Protein AF-A0A2E3DFQ7-F1 (afdb_monomer_lite)

Secondary structure (DSSP, 8-state):
--THHHHHHHHHHHTTTSTT--HHHHHHHHHHHHHHS---HHHHHHTTTSHHHHHHHHHHHHHEETTTTEE-TT---S--

Foldseek 3Di:
DDPLVLLLLLLVLCAVVAPPAHSVNLSVLVVLCCVVPNFPSVVLSVQSVHPQVVCQSNQSVVAQDPVVSDGPPPDDRPGD

Structure (mmCIF, N/CA/C/O backbone):
data_AF-A0A2E3DFQ7-F1
#
_entry.id   AF-A0A2E3DFQ7-F1
#
loop_
_atom_site.group_PDB
_atom_site.id
_atom_site.type_symbol
_atom_site.label_atom_id
_atom_site.label_alt_id
_atom_site.label_comp_id
_atom_site.label_asym_id
_atom_site.label_entity_id
_atom_site.label_seq_id
_atom_site.pdbx_PDB_ins_code
_atom_site.Cartn_x
_atom_site.Cartn_y
_atom_site.Cartn_z
_atom_site.occupancy
_atom_site.B_iso_or_equiv
_atom_site.auth_seq_id
_atom_site.auth_comp_id
_atom_site.auth_asym_id
_atom_site.auth_atom_id
_atom_site.pdbx_PDB_model_num
ATOM 1 N N . MET A 1 1 ? -10.758 8.378 8.779 1.00 45.09 1 MET A N 1
ATOM 2 C CA . MET A 1 1 ? -11.019 9.518 7.869 1.00 45.09 1 MET A CA 1
ATOM 3 C C . MET A 1 1 ? -9.731 9.840 7.123 1.00 45.09 1 MET A C 1
ATOM 5 O O . MET A 1 1 ? -8.812 10.374 7.724 1.00 45.09 1 MET A O 1
ATOM 9 N N . ASN A 1 2 ? -9.672 9.403 5.860 1.00 55.78 2 ASN A N 1
ATOM 10 C CA . ASN A 1 2 ? -8.662 9.619 4.816 1.00 55.78 2 ASN A CA 1
ATOM 11 C C . ASN A 1 2 ? -7.213 9.895 5.248 1.00 55.78 2 ASN A C 1
ATOM 13 O O . ASN A 1 2 ? -6.685 10.988 5.043 1.00 55.78 2 ASN A O 1
ATOM 17 N N . ASN A 1 3 ? -6.519 8.822 5.644 1.00 80.12 3 ASN A N 1
ATOM 18 C CA . ASN A 1 3 ? -5.060 8.735 5.518 1.00 80.12 3 ASN A CA 1
ATOM 19 C C . ASN A 1 3 ? -4.600 8.612 4.052 1.00 80.12 3 ASN A C 1
ATOM 21 O O . ASN A 1 3 ? -3.419 8.389 3.804 1.00 80.12 3 ASN A O 1
ATOM 25 N N . LEU A 1 4 ? -5.494 8.832 3.076 1.00 90.31 4 LEU A N 1
ATOM 26 C CA . LEU A 1 4 ? -5.199 8.832 1.644 1.00 90.31 4 LEU A CA 1
ATOM 27 C C . LEU A 1 4 ? -3.940 9.650 1.321 1.00 90.31 4 LEU A C 1
ATOM 29 O O .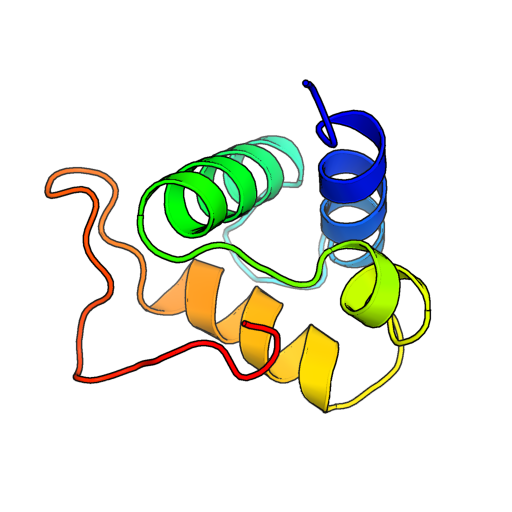 LEU A 1 4 ? -3.098 9.211 0.554 1.00 90.31 4 LEU A O 1
ATOM 33 N N . LYS A 1 5 ? -3.750 10.813 1.963 1.00 94.81 5 LYS A N 1
ATOM 34 C CA . LYS A 1 5 ? -2.536 11.629 1.781 1.00 94.81 5 LYS A CA 1
ATOM 35 C C . LYS A 1 5 ? -1.261 10.892 2.209 1.00 94.81 5 LYS A C 1
ATOM 37 O O . LYS A 1 5 ? -0.240 11.021 1.542 1.00 94.81 5 LYS A O 1
ATOM 42 N N . THR A 1 6 ? -1.304 10.158 3.316 1.00 96.50 6 THR A N 1
ATOM 43 C CA . THR A 1 6 ? -0.184 9.342 3.806 1.00 96.50 6 THR A CA 1
ATOM 44 C C . THR A 1 6 ? 0.066 8.160 2.879 1.00 96.50 6 THR A C 1
ATOM 46 O O . THR A 1 6 ? 1.204 7.936 2.482 1.00 96.50 6 THR A O 1
ATOM 49 N N . ILE A 1 7 ? -0.996 7.478 2.449 1.00 97.69 7 ILE A N 1
ATOM 50 C CA . ILE A 1 7 ? -0.923 6.366 1.495 1.00 97.69 7 ILE A CA 1
ATOM 51 C C . ILE A 1 7 ? -0.289 6.820 0.180 1.00 97.69 7 ILE A C 1
ATOM 53 O O . ILE A 1 7 ? 0.647 6.188 -0.297 1.00 97.69 7 ILE A O 1
ATOM 57 N N . PHE A 1 8 ? -0.725 7.956 -0.371 1.00 97.56 8 PHE A N 1
ATOM 58 C CA . PHE A 1 8 ? -0.143 8.508 -1.593 1.00 97.56 8 PHE A CA 1
ATOM 59 C C . PHE A 1 8 ? 1.337 8.855 -1.433 1.00 97.56 8 PHE A C 1
ATOM 61 O O . PHE A 1 8 ? 2.096 8.615 -2.363 1.00 97.56 8 PHE A O 1
ATOM 68 N N . LYS A 1 9 ? 1.767 9.370 -0.273 1.00 97.69 9 LYS A N 1
ATOM 69 C CA . LYS A 1 9 ? 3.193 9.623 -0.001 1.00 97.69 9 LYS A CA 1
ATOM 70 C C . LYS A 1 9 ? 4.010 8.334 0.057 1.00 97.69 9 LYS A C 1
ATOM 72 O O . LYS A 1 9 ? 5.113 8.300 -0.480 1.00 97.69 9 LYS A O 1
ATOM 77 N N . ILE A 1 10 ? 3.475 7.290 0.694 1.00 97.75 10 ILE A N 1
ATOM 78 C CA . ILE A 1 10 ? 4.113 5.970 0.722 1.00 97.75 10 ILE A CA 1
ATOM 79 C C . ILE A 1 10 ? 4.209 5.439 -0.709 1.00 97.75 10 ILE A C 1
ATOM 81 O O . ILE A 1 10 ? 5.304 5.162 -1.181 1.00 97.75 10 ILE A O 1
ATOM 85 N N . ALA A 1 11 ? 3.098 5.382 -1.443 1.00 97.88 11 ALA A N 1
ATOM 86 C CA . ALA A 1 11 ? 3.084 4.880 -2.811 1.00 97.88 11 ALA A CA 1
ATOM 87 C C . ALA A 1 11 ? 4.003 5.682 -3.751 1.00 97.88 11 ALA A C 1
ATOM 89 O O . ALA A 1 11 ? 4.704 5.094 -4.566 1.00 97.88 11 ALA A O 1
ATOM 90 N N . GLU A 1 12 ? 4.051 7.011 -3.613 1.00 97.69 12 GLU A N 1
ATOM 91 C CA . GLU A 1 12 ? 4.954 7.887 -4.371 1.00 97.69 12 GLU A CA 1
ATOM 92 C C . GLU A 1 12 ? 6.427 7.569 -4.109 1.00 97.69 12 GLU A C 1
ATOM 94 O O . GLU A 1 12 ? 7.222 7.550 -5.045 1.00 97.69 12 GLU A O 1
ATOM 99 N N . HIS A 1 13 ? 6.795 7.249 -2.867 1.00 97.75 13 HIS A N 1
ATOM 100 C CA . HIS A 1 13 ? 8.159 6.843 -2.541 1.00 97.75 13 HIS A CA 1
ATOM 101 C C . HIS A 1 13 ? 8.580 5.542 -3.253 1.00 97.75 13 HIS A C 1
ATOM 103 O O . HIS A 1 13 ? 9.767 5.359 -3.539 1.00 97.75 13 HIS A O 1
ATOM 109 N N . PHE A 1 14 ? 7.634 4.640 -3.539 1.00 97.31 14 PHE A N 1
ATOM 110 C CA . PHE A 1 14 ? 7.880 3.358 -4.212 1.00 97.31 14 PHE A CA 1
ATOM 111 C C . PHE A 1 14 ? 7.566 3.369 -5.716 1.00 97.31 14 PHE A C 1
ATOM 113 O O . PHE A 1 14 ? 7.749 2.346 -6.382 1.00 97.31 14 PHE A O 1
ATOM 120 N N . ASP A 1 15 ? 7.153 4.510 -6.270 1.00 95.88 15 ASP A N 1
ATOM 121 C CA . ASP A 1 15 ? 6.845 4.635 -7.693 1.00 95.88 15 ASP A CA 1
ATOM 122 C C . ASP A 1 15 ? 8.081 4.319 -8.550 1.00 95.88 15 ASP A C 1
ATOM 124 O O . ASP A 1 15 ? 9.194 4.780 -8.286 1.00 95.88 15 ASP A O 1
ATOM 128 N N . GLY A 1 16 ? 7.905 3.449 -9.543 1.00 92.56 16 GLY A N 1
ATOM 129 C CA . GLY A 1 16 ? 8.995 2.930 -10.373 1.00 92.56 16 GLY A CA 1
ATOM 130 C C . GLY A 1 16 ? 9.969 1.962 -9.677 1.00 92.56 16 GLY A C 1
ATOM 131 O O . GLY A 1 16 ? 10.846 1.421 -10.351 1.00 92.56 16 GLY A O 1
ATOM 132 N N . LYS A 1 17 ? 9.826 1.690 -8.369 1.00 94.94 17 LYS A N 1
ATOM 133 C CA . LYS A 1 17 ? 10.647 0.703 -7.631 1.00 94.94 17 LYS A CA 1
ATOM 134 C C . LYS A 1 17 ? 10.055 -0.711 -7.647 1.00 94.94 17 LYS A C 1
ATOM 136 O O . LYS A 1 17 ? 10.755 -1.674 -7.323 1.00 94.94 17 LYS A O 1
ATOM 141 N N . ILE A 1 18 ? 8.780 -0.843 -8.015 1.00 94.19 18 ILE A N 1
ATOM 142 C CA . ILE A 1 18 ? 8.056 -2.114 -8.110 1.00 94.19 18 ILE A CA 1
ATOM 143 C C . ILE A 1 18 ? 7.675 -2.349 -9.570 1.00 94.19 18 ILE A C 1
ATOM 145 O O . ILE A 1 18 ? 6.903 -1.594 -10.158 1.00 94.19 18 ILE A O 1
ATOM 149 N N . ALA A 1 19 ? 8.224 -3.403 -10.173 1.00 90.12 19 ALA A N 1
ATOM 150 C CA . ALA A 1 19 ? 7.945 -3.723 -11.567 1.00 90.12 19 ALA A CA 1
ATOM 151 C C . ALA A 1 19 ? 6.448 -4.015 -11.773 1.00 90.12 19 ALA A C 1
ATOM 153 O O . ALA A 1 19 ? 5.879 -4.872 -11.102 1.00 90.12 19 ALA A O 1
ATOM 154 N N . GLY A 1 20 ? 5.821 -3.313 -12.721 1.00 87.50 20 GLY A N 1
ATOM 155 C CA . GLY A 1 20 ? 4.415 -3.526 -13.079 1.00 87.50 20 GLY A CA 1
ATOM 156 C C . GLY A 1 20 ? 3.389 -2.957 -12.092 1.00 87.50 20 GLY A C 1
ATOM 157 O O . GLY A 1 20 ? 2.203 -3.220 -12.270 1.00 87.50 20 GLY A O 1
ATOM 158 N N . CYS A 1 21 ? 3.810 -2.177 -11.092 1.00 92.69 21 CYS A N 1
ATOM 159 C CA . CYS A 1 21 ? 2.905 -1.503 -10.164 1.00 92.69 21 CYS A CA 1
ATOM 160 C C . CYS A 1 21 ? 3.154 0.009 -10.197 1.00 92.69 21 CYS A C 1
ATOM 162 O O . CYS A 1 21 ? 4.206 0.480 -9.767 1.00 92.69 21 CYS A O 1
ATOM 164 N N . ASP A 1 22 ? 2.202 0.763 -10.750 1.00 95.44 22 ASP A N 1
ATOM 165 C CA . ASP A 1 22 ? 2.248 2.225 -10.743 1.00 95.44 22 ASP A CA 1
ATOM 166 C C . ASP A 1 22 ? 1.802 2.799 -9.387 1.00 95.44 22 ASP A C 1
ATOM 168 O O . ASP A 1 22 ? 1.114 2.138 -8.602 1.00 95.44 22 ASP A O 1
ATOM 172 N N . ARG A 1 23 ? 2.156 4.062 -9.124 1.00 96.62 23 ARG A N 1
ATOM 173 C CA . ARG A 1 23 ? 1.789 4.772 -7.889 1.00 96.62 23 ARG A CA 1
ATOM 174 C C . ARG A 1 23 ? 0.303 4.699 -7.528 1.00 96.62 23 ARG A C 1
ATOM 176 O O . ARG A 1 23 ? -0.017 4.552 -6.352 1.00 96.62 23 ARG A O 1
ATOM 183 N N . LEU A 1 24 ? -0.605 4.882 -8.490 1.00 96.56 24 LEU A N 1
ATOM 184 C CA . LEU A 1 24 ? -2.042 4.931 -8.204 1.00 96.56 24 LEU A CA 1
ATOM 185 C C . LEU A 1 24 ? -2.559 3.539 -7.841 1.00 96.56 24 LEU A C 1
ATOM 187 O O . LEU A 1 24 ? -3.250 3.389 -6.837 1.00 96.56 24 LEU A O 1
ATOM 191 N N . SER A 1 25 ? -2.171 2.538 -8.627 1.00 96.19 25 SER A N 1
ATOM 192 C CA . SER A 1 25 ? -2.431 1.125 -8.365 1.00 96.19 25 SER A CA 1
ATOM 193 C C . SER A 1 25 ? -1.961 0.726 -6.964 1.00 96.19 25 S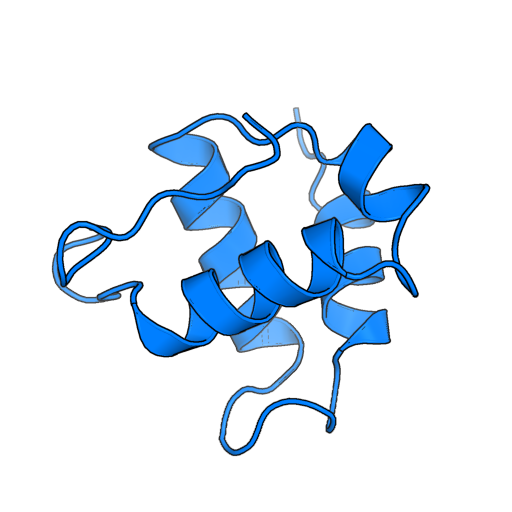ER A C 1
ATOM 195 O O . SER A 1 25 ? -2.736 0.168 -6.191 1.00 96.19 25 SER A O 1
ATOM 197 N N . LEU A 1 26 ? -0.727 1.087 -6.601 1.00 97.50 26 LEU A N 1
ATOM 198 C CA . LEU A 1 26 ? -0.174 0.793 -5.282 1.00 97.50 26 LEU A CA 1
ATOM 199 C C . LEU A 1 26 ? -0.919 1.521 -4.157 1.00 97.50 26 LEU A C 1
ATOM 201 O O . LEU A 1 26 ? -1.198 0.926 -3.121 1.00 97.50 26 LEU A O 1
ATOM 205 N N . ALA A 1 27 ? -1.257 2.799 -4.348 1.00 97.88 27 ALA A N 1
ATOM 206 C CA . ALA A 1 27 ? -2.019 3.558 -3.361 1.00 97.88 27 ALA A CA 1
ATOM 207 C C . ALA A 1 27 ? -3.393 2.918 -3.097 1.00 97.88 27 ALA A C 1
ATOM 209 O O . ALA A 1 27 ? -3.798 2.804 -1.945 1.00 97.88 27 ALA A O 1
ATOM 210 N N . MET A 1 28 ? -4.082 2.464 -4.148 1.00 96.62 28 MET A N 1
ATOM 211 C CA . MET A 1 28 ? -5.365 1.767 -4.019 1.00 96.62 28 MET A CA 1
ATOM 212 C C . MET A 1 28 ? -5.224 0.417 -3.309 1.00 96.62 28 MET A C 1
ATOM 214 O O . MET A 1 28 ? -6.063 0.087 -2.477 1.00 96.62 28 MET A O 1
ATOM 218 N N . ASP A 1 29 ? -4.165 -0.343 -3.598 1.00 97.25 29 ASP A N 1
ATOM 219 C CA . ASP A 1 29 ? -3.916 -1.623 -2.928 1.00 97.25 29 ASP A CA 1
ATOM 220 C C . ASP A 1 29 ? -3.602 -1.427 -1.435 1.00 97.25 29 ASP A C 1
ATOM 222 O O . ASP A 1 29 ? -4.135 -2.153 -0.599 1.00 97.25 29 ASP A O 1
ATOM 226 N N . ILE A 1 30 ? -2.792 -0.424 -1.073 1.00 97.44 30 ILE A N 1
ATOM 227 C CA . ILE A 1 30 ? -2.502 -0.092 0.334 1.00 97.44 30 ILE A CA 1
ATOM 228 C C . ILE A 1 30 ? -3.779 0.338 1.070 1.00 97.44 30 ILE A C 1
ATOM 230 O O . ILE A 1 30 ? -3.990 -0.083 2.205 1.00 97.44 30 ILE A O 1
ATOM 234 N N . ASP A 1 31 ? -4.628 1.156 0.441 1.00 97.19 31 ASP A N 1
ATOM 235 C CA . ASP A 1 31 ? -5.910 1.596 1.012 1.00 97.19 31 ASP A CA 1
ATOM 236 C C . ASP A 1 31 ? -6.848 0.405 1.256 1.00 97.19 31 ASP A C 1
ATOM 238 O O . ASP A 1 31 ? -7.340 0.217 2.368 1.00 97.19 31 ASP A O 1
ATOM 242 N N . ALA A 1 32 ? -6.989 -0.478 0.262 1.00 96.50 32 ALA A N 1
ATOM 243 C CA . ALA A 1 32 ? -7.806 -1.680 0.382 1.00 96.50 32 ALA A CA 1
ATOM 244 C C . ALA A 1 32 ? -7.275 -2.653 1.447 1.00 96.50 32 ALA A C 1
ATOM 246 O O . ALA A 1 32 ? -8.057 -3.234 2.201 1.00 96.50 32 ALA A O 1
ATOM 247 N N . VAL A 1 33 ? -5.951 -2.820 1.547 1.00 96.81 33 VAL A N 1
ATOM 248 C CA . VAL A 1 33 ? -5.339 -3.641 2.601 1.00 96.81 33 VAL A CA 1
ATOM 249 C C . VAL A 1 33 ? -5.562 -3.019 3.976 1.00 96.81 33 VAL A C 1
ATOM 251 O O . VAL A 1 33 ? -5.897 -3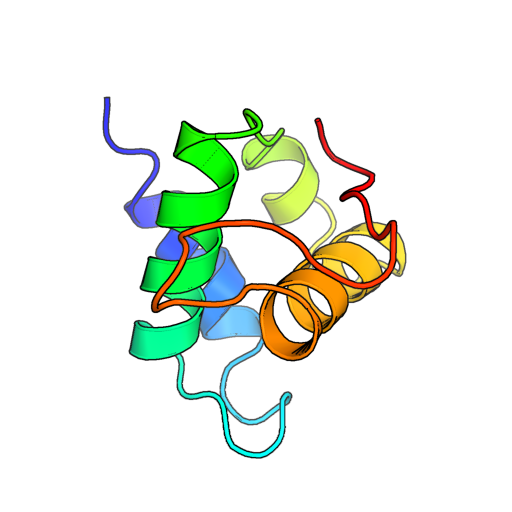.745 4.906 1.00 96.81 33 VAL A O 1
ATOM 254 N N . ASN A 1 34 ? -5.446 -1.697 4.109 1.00 96.69 34 ASN A N 1
ATOM 255 C CA . ASN A 1 34 ? -5.718 -0.992 5.359 1.00 96.69 34 ASN A CA 1
ATOM 256 C C . ASN A 1 34 ? -7.180 -1.134 5.820 1.00 96.69 34 ASN A C 1
ATOM 258 O O . ASN A 1 34 ? -7.438 -1.161 7.021 1.00 96.69 34 ASN A O 1
ATOM 262 N N . ASP A 1 35 ? -8.132 -1.256 4.897 1.00 94.38 35 ASP A N 1
ATOM 263 C CA . ASP A 1 35 ? -9.538 -1.484 5.247 1.00 94.38 35 ASP A CA 1
ATOM 264 C C . ASP A 1 35 ? -9.794 -2.895 5.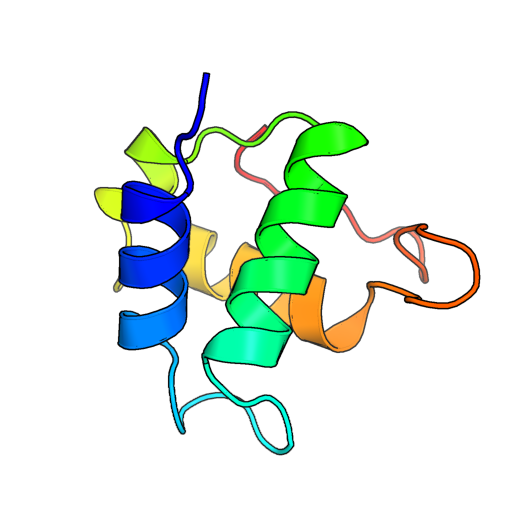806 1.00 94.38 35 ASP A C 1
ATOM 266 O O . ASP A 1 35 ? -10.597 -3.053 6.729 1.00 94.38 35 ASP A O 1
ATOM 270 N N . ILE A 1 36 ? -9.116 -3.925 5.285 1.00 92.94 36 ILE A N 1
ATOM 271 C CA . ILE A 1 36 ? -9.279 -5.316 5.760 1.00 92.94 36 ILE A CA 1
ATOM 272 C C . ILE A 1 36 ? -8.344 -5.671 6.923 1.00 92.94 36 ILE A C 1
ATOM 274 O O . ILE A 1 36 ? -8.638 -6.578 7.701 1.00 92.94 36 ILE A O 1
ATOM 278 N N . ASN A 1 37 ? -7.215 -4.978 7.033 1.00 92.81 37 ASN A N 1
ATOM 279 C CA . ASN A 1 37 ? -6.190 -5.174 8.043 1.00 92.81 37 ASN A CA 1
ATOM 280 C C . ASN A 1 37 ? -5.549 -3.811 8.358 1.00 92.81 37 ASN A C 1
ATOM 282 O O . ASN A 1 37 ? -4.599 -3.424 7.672 1.00 92.81 37 ASN A O 1
ATOM 286 N N . PRO A 1 38 ? -6.094 -3.068 9.344 1.00 94.44 38 PRO A N 1
ATOM 287 C CA . PRO A 1 38 ? -5.662 -1.712 9.666 1.00 94.44 38 PRO A CA 1
ATOM 288 C C . PRO A 1 38 ? -4.148 -1.610 9.776 1.00 94.44 38 PRO A C 1
ATOM 290 O O . PRO A 1 38 ? -3.539 -2.321 10.565 1.00 94.44 38 PRO A O 1
ATOM 293 N N . LEU A 1 39 ? -3.550 -0.742 8.961 1.00 96.19 39 LEU A N 1
ATOM 294 C CA . LEU A 1 39 ? -2.108 -0.556 8.909 1.00 96.19 39 LEU A CA 1
ATOM 295 C C . LEU A 1 39 ? -1.691 0.615 9.797 1.00 96.19 39 LEU A C 1
ATOM 297 O O . LEU A 1 39 ? -2.359 1.654 9.856 1.00 96.19 39 LEU A O 1
ATOM 301 N N . ASN A 1 40 ? -0.504 0.520 10.395 1.00 96.69 40 ASN A N 1
ATOM 302 C CA . ASN A 1 40 ? 0.126 1.670 11.042 1.00 96.69 40 ASN A CA 1
ATOM 303 C C . ASN A 1 40 ? 0.814 2.574 10.000 1.00 96.69 40 ASN A C 1
ATOM 305 O O . ASN A 1 40 ? 2.040 2.625 9.883 1.00 96.69 40 ASN A O 1
ATOM 309 N N . LEU A 1 41 ? -0.003 3.296 9.226 1.00 96.56 41 LEU A N 1
ATOM 310 C CA . LEU A 1 41 ? 0.435 4.139 8.106 1.00 96.56 41 LEU A CA 1
ATOM 311 C C . LEU A 1 41 ? 1.398 5.263 8.522 1.00 96.56 41 LEU A C 1
ATOM 313 O O . LEU A 1 41 ? 2.230 5.687 7.723 1.00 96.56 41 LEU A O 1
ATOM 317 N N . GLU A 1 42 ? 1.296 5.759 9.756 1.00 96.06 42 GLU A N 1
ATOM 318 C CA . GLU A 1 42 ? 2.229 6.761 10.280 1.00 96.06 42 GLU A CA 1
ATOM 319 C C . GLU A 1 42 ? 3.616 6.155 10.525 1.00 96.06 42 GLU A C 1
ATOM 321 O O . GLU A 1 42 ? 4.620 6.743 10.124 1.00 96.06 42 GLU A O 1
ATOM 326 N N . ALA A 1 43 ? 3.684 4.957 11.115 1.00 96.38 43 ALA A N 1
ATOM 327 C CA . ALA A 1 43 ? 4.948 4.250 11.298 1.00 96.38 43 ALA A CA 1
ATOM 328 C C . ALA A 1 43 ? 5.600 3.894 9.954 1.00 96.38 43 ALA A C 1
ATOM 330 O O . ALA A 1 43 ? 6.794 4.130 9.787 1.00 96.38 43 ALA A O 1
ATOM 331 N N . MET A 1 44 ? 4.810 3.439 8.974 1.00 97.44 44 MET A N 1
ATOM 332 C CA . MET A 1 44 ? 5.291 3.212 7.605 1.00 97.44 44 MET A CA 1
ATOM 333 C C . MET A 1 44 ? 5.867 4.489 6.977 1.00 97.44 44 MET A C 1
ATOM 335 O O . MET A 1 44 ? 6.931 4.464 6.365 1.00 97.44 44 MET A O 1
ATOM 339 N N . LEU A 1 45 ? 5.189 5.632 7.146 1.00 96.75 45 LEU A N 1
ATOM 340 C CA . LEU A 1 45 ? 5.666 6.919 6.632 1.00 96.75 45 LEU A CA 1
ATOM 341 C C . LEU A 1 45 ? 6.980 7.366 7.298 1.00 96.75 45 LEU A C 1
ATOM 343 O O . LEU A 1 45 ? 7.808 8.006 6.653 1.00 96.75 45 LEU A O 1
ATOM 347 N N . ASN A 1 46 ? 7.176 7.036 8.573 1.00 96.50 46 ASN A N 1
ATOM 348 C CA . ASN A 1 46 ? 8.409 7.343 9.298 1.00 96.50 46 ASN A CA 1
ATOM 349 C C . ASN A 1 46 ? 9.561 6.371 8.967 1.00 96.50 46 ASN A C 1
ATOM 351 O O . ASN A 1 46 ? 10.710 6.681 9.273 1.00 96.50 46 ASN A O 1
ATOM 355 N N . ASP A 1 47 ? 9.270 5.234 8.325 1.00 97.00 47 ASP A N 1
ATOM 356 C CA . ASP A 1 47 ? 10.220 4.167 7.975 1.00 97.00 47 ASP A CA 1
ATOM 357 C C . ASP A 1 47 ? 10.271 3.910 6.452 1.00 97.00 47 ASP A C 1
ATOM 359 O O . ASP A 1 47 ? 10.456 2.775 6.024 1.00 97.00 47 ASP A O 1
ATOM 363 N N . LEU A 1 48 ? 10.072 4.931 5.604 1.00 96.12 48 LEU A N 1
ATOM 364 C CA . LEU A 1 48 ? 9.954 4.756 4.140 1.00 96.12 48 LEU A CA 1
ATOM 365 C C . LEU A 1 48 ? 11.153 4.048 3.491 1.00 96.12 48 LEU A C 1
ATOM 367 O O . LEU A 1 48 ? 10.966 3.208 2.614 1.00 96.12 48 LEU A O 1
ATOM 371 N N . ASP A 1 49 ? 12.366 4.368 3.941 1.00 95.69 49 ASP A N 1
ATOM 372 C CA . ASP A 1 49 ? 13.611 3.751 3.465 1.00 95.69 49 ASP A CA 1
ATOM 373 C C . ASP A 1 49 ? 13.984 2.478 4.252 1.00 95.69 49 ASP A C 1
ATOM 375 O O . ASP A 1 49 ? 15.034 1.870 4.023 1.00 95.69 49 ASP A O 1
ATOM 379 N N . GLY A 1 50 ? 13.147 2.082 5.210 1.00 95.75 50 GLY A N 1
ATOM 380 C CA . GLY A 1 50 ? 13.386 0.959 6.097 1.00 95.75 50 GLY A CA 1
ATOM 381 C C . GLY A 1 50 ? 12.923 -0.385 5.532 1.00 95.75 50 GLY A C 1
ATOM 382 O O . GLY A 1 50 ? 12.024 -0.468 4.685 1.00 95.75 50 GLY A O 1
ATOM 383 N N . PRO A 1 51 ? 13.512 -1.491 6.020 1.00 94.62 51 PRO A N 1
ATOM 384 C CA . PRO A 1 51 ? 13.190 -2.827 5.534 1.00 94.62 51 PRO A CA 1
ATOM 385 C C . PRO A 1 51 ? 11.768 -3.273 5.898 1.00 94.62 51 PRO A C 1
ATOM 387 O O . PRO A 1 51 ? 11.242 -4.171 5.241 1.00 94.62 51 PRO A O 1
ATOM 390 N N . HIS A 1 52 ? 11.140 -2.689 6.926 1.00 95.06 52 HIS A N 1
ATOM 391 C CA . HIS A 1 52 ? 9.782 -3.060 7.330 1.00 95.06 52 HIS A CA 1
ATOM 392 C C . HIS A 1 52 ? 8.746 -2.467 6.379 1.00 95.06 52 HIS A C 1
ATOM 394 O O . HIS A 1 52 ? 7.913 -3.209 5.861 1.00 95.06 52 HIS A O 1
ATOM 400 N N . THR A 1 53 ? 8.845 -1.171 6.073 1.00 97.44 53 THR A N 1
ATOM 401 C CA . THR A 1 53 ? 7.927 -0.540 5.113 1.00 97.44 53 THR A CA 1
ATOM 402 C C . THR A 1 53 ? 8.116 -1.126 3.727 1.00 97.44 53 THR A C 1
ATOM 404 O O . THR A 1 53 ? 7.131 -1.440 3.063 1.00 97.44 53 THR A O 1
ATOM 407 N N . ALA A 1 54 ? 9.366 -1.353 3.307 1.00 96.88 54 ALA A N 1
ATOM 408 C CA . ALA A 1 54 ? 9.642 -2.032 2.049 1.00 96.88 54 A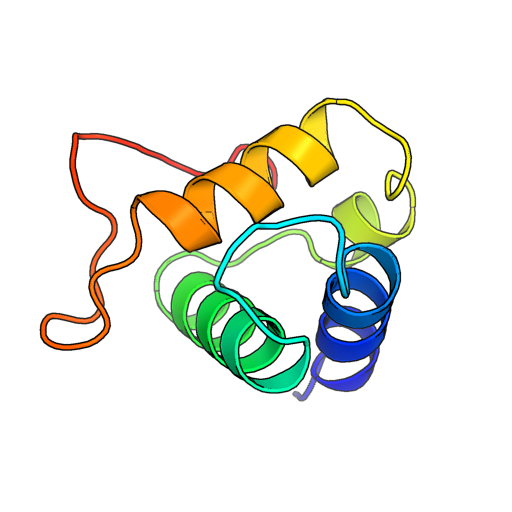LA A CA 1
ATOM 409 C C . ALA A 1 54 ? 9.001 -3.431 2.022 1.00 96.88 54 ALA A C 1
ATOM 411 O O . ALA A 1 54 ? 8.266 -3.738 1.087 1.00 96.88 54 ALA A O 1
ATOM 412 N N . HIS A 1 55 ? 9.206 -4.263 3.051 1.00 96.19 55 HIS A N 1
ATOM 413 C CA . HIS A 1 55 ? 8.569 -5.583 3.131 1.00 96.19 55 HIS A CA 1
ATOM 414 C C . HIS A 1 55 ? 7.051 -5.506 2.931 1.00 96.19 55 HIS A C 1
ATOM 416 O O . HIS A 1 55 ? 6.501 -6.283 2.151 1.00 96.19 55 HIS A O 1
ATOM 422 N N . ASP A 1 56 ? 6.390 -4.570 3.608 1.00 97.50 56 ASP A N 1
ATOM 423 C CA . ASP A 1 56 ? 4.937 -4.442 3.550 1.00 97.50 56 ASP A CA 1
ATOM 424 C C . ASP A 1 56 ? 4.456 -3.939 2.193 1.00 97.50 56 ASP A C 1
ATOM 426 O O . ASP A 1 56 ? 3.549 -4.524 1.612 1.00 97.50 56 ASP A O 1
ATOM 430 N N . VAL A 1 57 ? 5.109 -2.929 1.625 1.00 97.94 57 VAL A N 1
ATOM 431 C CA . VAL A 1 57 ? 4.735 -2.355 0.327 1.00 97.94 57 VAL A CA 1
ATOM 432 C C . VAL A 1 57 ? 4.970 -3.342 -0.826 1.00 97.94 57 VAL A C 1
ATOM 434 O O . VAL A 1 57 ? 4.070 -3.563 -1.639 1.00 97.94 57 VAL A O 1
ATOM 437 N N . TYR A 1 58 ? 6.133 -4.002 -0.876 1.00 97.31 58 TYR A N 1
ATOM 438 C CA . TYR A 1 58 ? 6.398 -5.058 -1.864 1.00 97.31 58 TYR A CA 1
ATOM 439 C C . TYR A 1 58 ? 5.489 -6.273 -1.646 1.00 97.31 58 TYR A C 1
ATOM 441 O O . TYR A 1 58 ? 5.023 -6.882 -2.610 1.00 97.31 58 TYR A O 1
ATOM 449 N N . GLY A 1 59 ? 5.223 -6.623 -0.387 1.00 97.00 59 GLY A N 1
ATOM 450 C CA . GLY A 1 59 ? 4.353 -7.731 -0.025 1.00 97.00 59 GLY A CA 1
ATOM 451 C C . GLY A 1 59 ? 2.902 -7.502 -0.442 1.00 97.00 59 GLY A C 1
ATOM 452 O O . GLY A 1 59 ? 2.314 -8.403 -1.038 1.00 97.00 59 GLY A O 1
ATOM 453 N N . ILE A 1 60 ? 2.361 -6.298 -0.233 1.00 97.44 60 ILE A N 1
ATOM 454 C CA . ILE A 1 60 ? 1.031 -5.894 -0.713 1.00 97.44 60 ILE A CA 1
ATOM 455 C C . ILE A 1 60 ? 0.971 -6.013 -2.235 1.00 97.44 60 ILE A C 1
ATOM 457 O O . ILE A 1 60 ? 0.113 -6.725 -2.752 1.00 97.44 60 ILE A O 1
ATOM 461 N N . ALA A 1 61 ? 1.923 -5.407 -2.952 1.00 97.00 61 ALA A N 1
ATOM 462 C CA . ALA A 1 61 ? 1.938 -5.431 -4.415 1.00 97.00 61 ALA A CA 1
ATOM 463 C C . ALA A 1 61 ? 2.026 -6.854 -5.002 1.00 97.00 61 ALA A C 1
ATOM 465 O O . ALA A 1 61 ? 1.516 -7.104 -6.092 1.00 97.00 61 ALA A O 1
ATOM 466 N N . ALA A 1 62 ? 2.673 -7.787 -4.297 1.00 96.19 62 ALA A N 1
ATOM 467 C CA . ALA A 1 62 ? 2.858 -9.162 -4.757 1.00 96.19 62 ALA A CA 1
ATOM 468 C C . ALA A 1 62 ? 1.750 -10.134 -4.313 1.00 96.19 62 ALA A C 1
ATOM 470 O O . ALA A 1 62 ? 1.539 -11.148 -4.978 1.00 96.19 62 ALA A O 1
ATOM 471 N N . ASN A 1 63 ? 1.077 -9.874 -3.186 1.00 97.00 63 ASN A N 1
ATOM 472 C CA . ASN A 1 63 ? 0.177 -10.845 -2.551 1.00 97.00 63 ASN A CA 1
ATOM 473 C C . ASN A 1 63 ? -1.278 -10.379 -2.446 1.00 97.00 63 ASN A C 1
ATOM 475 O O . ASN A 1 63 ? -2.125 -11.191 -2.074 1.00 97.00 63 ASN A O 1
ATOM 479 N N . PHE A 1 64 ? -1.599 -9.121 -2.749 1.00 96.94 64 PHE A N 1
ATOM 480 C CA . PHE A 1 64 ? -2.981 -8.655 -2.736 1.00 96.94 64 PHE A CA 1
ATOM 481 C C . PHE A 1 64 ? -3.720 -9.056 -4.021 1.00 96.94 64 PHE A C 1
ATOM 483 O O . PHE A 1 64 ? -3.367 -8.634 -5.123 1.00 96.94 64 PHE A O 1
ATOM 490 N N . ASP A 1 65 ? -4.772 -9.866 -3.887 1.00 96.69 65 ASP A N 1
ATOM 491 C CA . ASP A 1 65 ? -5.662 -10.195 -5.001 1.00 96.69 65 ASP A CA 1
ATOM 492 C C . ASP A 1 65 ? -6.811 -9.182 -5.072 1.00 96.69 65 ASP A C 1
ATOM 494 O O . ASP A 1 65 ? -7.740 -9.207 -4.265 1.00 96.69 65 ASP A O 1
ATOM 498 N N . ARG A 1 66 ? -6.777 -8.312 -6.087 1.00 95.31 66 ARG A N 1
ATOM 499 C CA . ARG A 1 66 ? -7.791 -7.267 -6.314 1.00 95.31 66 ARG A CA 1
ATOM 500 C C . ARG A 1 66 ? -9.188 -7.806 -6.642 1.00 95.31 66 ARG A C 1
ATOM 502 O O . ARG A 1 66 ? -10.156 -7.060 -6.526 1.00 95.31 66 ARG A O 1
ATOM 509 N N . LYS A 1 67 ? -9.322 -9.059 -7.095 1.00 95.88 67 LYS A N 1
ATOM 510 C CA . LYS A 1 67 ? -10.633 -9.659 -7.402 1.00 95.88 67 LYS A CA 1
ATOM 511 C C . LYS A 1 67 ? -11.324 -10.155 -6.143 1.00 95.88 67 LYS A C 1
ATOM 513 O O . LYS A 1 67 ? -12.539 -10.025 -6.033 1.00 95.88 67 LYS A O 1
ATOM 518 N N . THR A 1 68 ? -10.561 -10.753 -5.231 1.00 96.19 68 THR A N 1
ATOM 519 C CA . THR A 1 68 ? -11.096 -11.321 -3.986 1.00 96.19 68 THR A CA 1
ATOM 520 C C . THR A 1 68 ? -10.963 -10.369 -2.801 1.00 96.19 68 THR A C 1
ATOM 522 O O . THR A 1 68 ? -11.610 -10.602 -1.787 1.00 96.19 68 THR A O 1
ATOM 525 N N . LEU A 1 69 ? -10.167 -9.302 -2.936 1.00 94.94 69 LEU A N 1
ATOM 526 C CA . LEU A 1 69 ? -9.813 -8.342 -1.886 1.00 94.94 69 LEU A CA 1
ATOM 527 C C . LEU A 1 69 ? -9.184 -9.023 -0.664 1.00 94.94 69 LEU A C 1
ATOM 529 O O . LEU A 1 69 ? -9.501 -8.708 0.480 1.00 94.94 69 LEU A O 1
ATOM 533 N N . THR A 1 70 ? -8.291 -9.983 -0.911 1.00 95.38 70 THR A N 1
ATOM 534 C CA . THR A 1 70 ? -7.618 -10.752 0.145 1.00 95.38 70 THR A CA 1
ATOM 535 C C . THR A 1 70 ? -6.118 -10.850 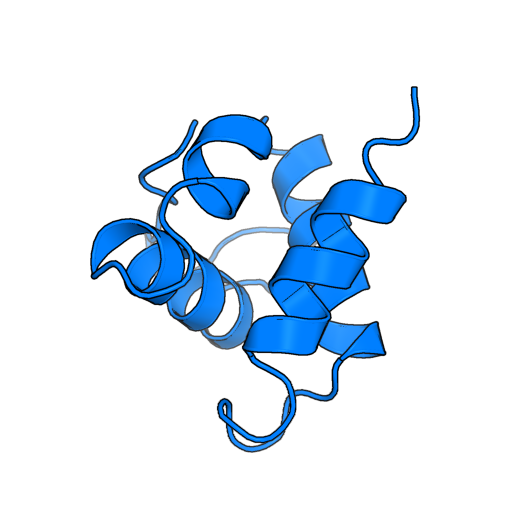-0.093 1.00 95.38 70 THR A C 1
ATOM 537 O O . THR A 1 70 ? -5.656 -10.924 -1.233 1.00 95.38 70 THR A O 1
ATOM 540 N N . LEU A 1 71 ? -5.360 -10.918 1.002 1.00 96.31 71 LEU A N 1
ATOM 541 C CA . LEU A 1 71 ? -3.940 -11.257 0.978 1.00 96.31 71 LEU A CA 1
ATOM 542 C C . LEU A 1 71 ? -3.767 -12.768 0.787 1.00 96.31 71 LEU A C 1
ATOM 544 O O . LEU A 1 71 ? -4.373 -13.573 1.495 1.00 96.31 71 LEU A O 1
ATOM 548 N N . GLN A 1 72 ? -2.957 -13.145 -0.195 1.00 96.19 72 GLN A N 1
ATOM 549 C CA . GLN A 1 72 ? -2.713 -14.530 -0.588 1.00 96.19 72 GLN A CA 1
ATOM 550 C C . GLN A 1 72 ? -1.431 -15.086 0.051 1.00 96.19 72 GLN A C 1
ATOM 552 O O . GLN A 1 72 ? -0.671 -14.379 0.711 1.00 96.19 72 GLN A O 1
ATOM 557 N N . ASN A 1 73 ? -1.182 -16.382 -0.158 1.00 94.81 73 ASN A N 1
ATOM 558 C CA . ASN A 1 73 ? 0.064 -17.070 0.215 1.00 94.81 73 ASN A CA 1
ATOM 559 C C . ASN A 1 73 ? 0.401 -17.065 1.720 1.00 94.81 73 ASN A C 1
ATOM 561 O O . ASN A 1 73 ? 1.552 -17.281 2.093 1.00 94.81 73 ASN A O 1
ATOM 565 N N . GLY A 1 74 ? -0.583 -16.817 2.591 1.00 93.00 74 GLY A N 1
ATOM 566 C CA . GLY A 1 74 ? -0.356 -16.692 4.036 1.00 93.00 74 GLY A CA 1
ATOM 567 C C . GLY A 1 74 ? 0.479 -15.466 4.419 1.00 93.00 74 GLY A C 1
ATOM 568 O O . GLY A 1 74 ? 1.035 -15.424 5.516 1.00 93.00 74 GLY A O 1
ATOM 569 N N . TRP A 1 75 ? 0.598 -14.490 3.517 1.00 96.19 75 TRP A N 1
ATOM 570 C CA . TRP A 1 75 ? 1.337 -13.264 3.771 1.00 96.19 75 TRP A CA 1
ATOM 571 C C . TRP A 1 75 ? 0.526 -12.302 4.649 1.00 96.19 75 TRP A C 1
ATOM 573 O O . TRP A 1 75 ? -0.685 -12.164 4.484 1.00 96.19 75 TRP A O 1
ATOM 583 N N . THR A 1 76 ? 1.211 -11.609 5.559 1.00 94.00 76 THR A N 1
ATOM 584 C CA . THR A 1 76 ? 0.637 -10.565 6.415 1.00 94.00 76 THR A CA 1
ATOM 585 C C . THR A 1 76 ? 1.601 -9.379 6.509 1.00 94.00 76 THR A C 1
ATOM 587 O O . THR A 1 76 ? 2.816 -9.603 6.601 1.00 94.00 76 THR A O 1
ATOM 590 N N . PRO A 1 77 ? 1.099 -8.132 6.508 1.00 94.62 77 PRO A N 1
ATOM 591 C CA . PRO A 1 77 ? 1.923 -6.959 6.769 1.00 94.62 77 PRO A CA 1
ATOM 592 C C . PRO A 1 77 ? 2.415 -6.956 8.220 1.00 94.62 77 PRO A C 1
ATOM 594 O O . PRO A 1 77 ? 1.825 -7.594 9.097 1.00 94.62 77 PRO A O 1
ATOM 597 N N . ARG A 1 78 ? 3.523 -6.254 8.458 1.00 92.69 78 ARG A N 1
ATOM 598 C CA . ARG A 1 78 ? 4.181 -6.104 9.764 1.00 92.69 78 ARG A CA 1
ATOM 599 C C . ARG A 1 78 ? 3.708 -4.860 10.506 1.00 92.69 78 ARG A C 1
ATOM 601 O O . ARG A 1 78 ? 3.672 -4.872 11.733 1.00 92.69 78 ARG A O 1
ATOM 608 N N . PHE A 1 79 ? 3.377 -3.795 9.783 1.00 87.06 79 PHE A N 1
ATOM 609 C CA . PHE A 1 79 ? 2.778 -2.591 10.341 1.00 87.06 79 PHE A CA 1
ATOM 610 C C . PHE A 1 79 ? 1.257 -2.736 10.400 1.00 87.06 79 PHE A C 1
ATOM 612 O O . PHE A 1 79 ? 0.563 -2.290 9.492 1.00 87.06 79 PHE A O 1
ATOM 619 N N . THR A 1 80 ? 0.756 -3.323 11.487 1.00 82.25 80 THR A N 1
ATOM 620 C CA . THR A 1 80 ? -0.677 -3.478 11.809 1.00 82.25 80 THR A CA 1
ATOM 621 C C . THR A 1 80 ? -0.986 -2.967 13.205 1.00 82.25 80 THR A C 1
ATOM 623 O O . THR A 1 80 ? -0.162 -3.273 14.099 1.00 82.25 80 THR A O 1
#

Radius of gyration: 11.15 Å; chains: 1; bounding box: 25×29×25 Å

pLDDT: mean 94.23, std 7.72, range [45.09, 97.94]

Sequence (80 aa):
MNNLKTIFKIAEHFDGKIAGCDRLSLAMDIDAVNDINPLNLEAMLNDLDGPHTAHDVYGIAANFDRKTLTLQNGWTPRFT